Protein AF-A0A089P8V4-F1 (afdb_monomer)

pLDDT: mean 79.07, std 13.28, range [44.16, 95.5]

Solvent-accessible surface area (backbone atoms only — not comparable to full-atom values): 4521 Å² total; per-residue (Å²): 143,79,57,78,85,42,39,57,75,77,39,43,69,62,46,50,53,53,52,50,50,53,50,50,45,49,52,50,27,52,51,35,49,75,70,69,41,87,58,23,66,56,54,42,52,49,57,67,45,44,66,56,53,49,40,46,76,73,64,48,68,61,51,79,73,35,64,64,60,46,50,51,54,59,62,72,75,108

Sequence (78 aa):
MGNTLRWPVLKPKEFFSLHAYFSIIYLITFTLSKYDVSQSNLVFTLGILAPLLIAIGQGLPIDCLDMESSLLKELKTK

Structure (mmCIF, N/CA/C/O backbone):
data_AF-A0A089P8V4-F1
#
_entry.id   AF-A0A089P8V4-F1
#
loop_
_atom_site.group_PDB
_atom_site.id
_atom_site.type_symbol
_atom_site.label_atom_id
_atom_site.label_alt_id
_atom_site.label_comp_id
_atom_site.label_asym_id
_atom_site.label_entity_id
_atom_site.label_seq_id
_atom_site.pdbx_PDB_ins_code
_atom_site.Cartn_x
_atom_site.Cartn_y
_atom_site.Cartn_z
_atom_site.occupancy
_atom_site.B_iso_or_equiv
_atom_site.auth_seq_id
_atom_site.auth_comp_id
_atom_site.auth_asym_id
_atom_site.auth_atom_id
_atom_site.pdbx_PDB_model_num
ATOM 1 N N . MET A 1 1 ? -11.391 -14.302 14.767 1.00 44.16 1 MET A N 1
ATOM 2 C CA . MET A 1 1 ? -11.124 -14.195 13.312 1.00 44.16 1 MET A CA 1
ATOM 3 C C . MET A 1 1 ? -12.418 -13.860 12.560 1.00 44.16 1 MET A C 1
ATOM 5 O O . MET A 1 1 ? -13.055 -14.752 12.025 1.00 44.16 1 MET A O 1
ATOM 9 N N . GLY A 1 2 ? -12.856 -12.593 12.567 1.00 51.16 2 GLY A N 1
ATOM 10 C CA . GLY A 1 2 ? -14.143 -12.199 11.957 1.00 51.16 2 GLY A CA 1
ATOM 11 C C . GLY A 1 2 ? -14.279 -10.720 11.566 1.00 51.16 2 GLY A C 1
ATOM 12 O O . GLY A 1 2 ? -15.395 -10.260 11.350 1.00 51.16 2 GLY A O 1
ATOM 13 N N . ASN A 1 3 ? -13.173 -9.968 11.488 1.00 58.47 3 ASN A N 1
ATOM 14 C CA . ASN A 1 3 ? -13.208 -8.520 11.223 1.00 58.47 3 ASN A CA 1
ATOM 15 C C . ASN A 1 3 ? -12.830 -8.133 9.785 1.00 58.47 3 ASN A C 1
ATOM 17 O O . ASN A 1 3 ? -13.367 -7.154 9.276 1.00 58.47 3 ASN A O 1
ATOM 21 N N 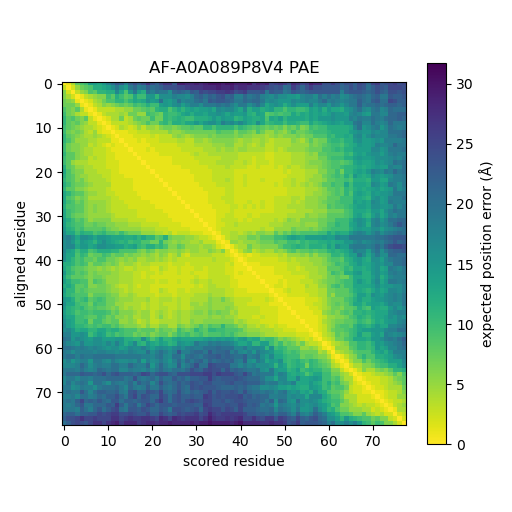. THR A 1 4 ? -11.988 -8.904 9.089 1.00 57.16 4 THR A N 1
ATOM 22 C CA . THR A 1 4 ? -11.505 -8.525 7.745 1.00 57.16 4 THR A CA 1
ATOM 23 C C . THR A 1 4 ? -12.612 -8.559 6.687 1.00 57.16 4 THR A C 1
ATOM 25 O O . THR A 1 4 ? -12.707 -7.648 5.874 1.00 57.16 4 THR A O 1
ATOM 28 N N . LEU A 1 5 ? -13.517 -9.546 6.751 1.00 61.12 5 LEU A N 1
ATOM 29 C CA . LEU A 1 5 ? -14.688 -9.628 5.862 1.00 61.12 5 LEU A CA 1
ATOM 30 C C . LEU A 1 5 ? -15.766 -8.577 6.179 1.00 61.12 5 LEU A C 1
ATOM 32 O O . LEU A 1 5 ? -16.587 -8.262 5.324 1.00 61.12 5 LEU A O 1
ATOM 36 N N . ARG A 1 6 ? -15.771 -8.015 7.396 1.00 64.94 6 ARG A N 1
ATOM 37 C CA . ARG A 1 6 ? -16.731 -6.977 7.806 1.00 64.94 6 ARG A CA 1
ATOM 38 C C . ARG A 1 6 ? -16.268 -5.565 7.476 1.00 64.94 6 ARG A C 1
ATOM 40 O O . ARG A 1 6 ? -17.102 -4.673 7.362 1.00 64.94 6 ARG A O 1
ATOM 47 N N . TRP A 1 7 ? -14.967 -5.349 7.314 1.00 66.44 7 TRP A N 1
ATOM 48 C CA . TRP A 1 7 ? -14.403 -4.032 7.037 1.00 66.44 7 TRP A CA 1
ATOM 49 C C . TRP A 1 7 ? -14.957 -3.346 5.771 1.00 66.44 7 TRP A C 1
ATOM 51 O O . TRP A 1 7 ? -15.363 -2.187 5.891 1.00 66.44 7 TRP A O 1
ATOM 61 N N . PRO A 1 8 ? -15.104 -4.023 4.607 1.00 68.31 8 PRO A N 1
ATOM 62 C CA . PRO A 1 8 ? -15.716 -3.392 3.433 1.00 68.31 8 PRO A CA 1
ATOM 63 C C . PRO A 1 8 ? -17.178 -2.979 3.660 1.00 68.31 8 PRO A C 1
ATOM 65 O O . PRO A 1 8 ? -17.642 -2.032 3.036 1.00 68.31 8 PRO A O 1
ATOM 68 N N . VAL A 1 9 ? -17.896 -3.642 4.574 1.00 70.75 9 VAL A N 1
ATOM 69 C CA . VAL A 1 9 ? -19.301 -3.337 4.898 1.00 70.75 9 VAL A CA 1
ATOM 70 C C . VAL A 1 9 ? -19.413 -2.222 5.942 1.00 70.75 9 VAL A C 1
ATOM 72 O O . VAL A 1 9 ? -20.264 -1.348 5.825 1.00 70.75 9 VAL A O 1
ATOM 75 N N . LEU A 1 10 ? -18.550 -2.228 6.960 1.00 77.81 10 LEU A N 1
ATOM 76 C CA . LEU A 1 10 ? -18.583 -1.258 8.059 1.00 77.81 10 LEU A CA 1
ATOM 77 C C . LEU A 1 10 ? -17.992 0.100 7.667 1.00 77.81 10 LEU A C 1
ATOM 79 O O . LEU A 1 10 ? -18.470 1.135 8.128 1.00 77.81 10 LEU A O 1
ATOM 83 N N . LYS A 1 11 ? -16.934 0.101 6.850 1.00 78.94 11 LYS A N 1
ATOM 84 C CA . LYS A 1 11 ? -16.151 1.291 6.492 1.00 78.94 11 LYS A CA 1
ATOM 85 C C . LYS A 1 11 ? -15.741 1.257 5.011 1.00 78.94 11 LYS A C 1
ATOM 87 O O . LYS A 1 11 ? -14.551 1.266 4.694 1.00 78.94 11 LYS A O 1
ATOM 92 N N . PRO A 1 12 ? -16.707 1.263 4.076 1.00 82.50 12 PRO A N 1
ATOM 93 C CA . PRO A 1 12 ? -16.438 1.081 2.648 1.00 82.50 12 PRO A CA 1
ATOM 94 C C . PRO A 1 12 ? -15.484 2.138 2.083 1.00 82.50 12 PRO A C 1
ATOM 96 O O . PRO A 1 12 ? -14.574 1.815 1.328 1.00 82.50 12 PRO A O 1
ATOM 99 N N . LYS A 1 13 ? -15.639 3.407 2.479 1.00 84.75 13 LYS A N 1
ATOM 100 C CA . LYS A 1 13 ? -14.786 4.501 1.990 1.00 84.75 13 LYS A CA 1
ATOM 101 C C . LYS A 1 13 ? -13.320 4.325 2.398 1.00 84.75 13 LYS A C 1
ATOM 103 O O . LYS A 1 13 ? -12.433 4.525 1.574 1.00 84.75 13 LYS A O 1
ATOM 108 N N . GLU A 1 14 ? -13.071 3.941 3.648 1.00 84.88 14 GLU A N 1
ATOM 109 C CA . GLU A 1 14 ? -11.719 3.703 4.173 1.00 84.88 14 GLU A CA 1
ATOM 110 C C . GLU A 1 14 ? -11.091 2.475 3.498 1.00 84.88 14 GLU A C 1
ATOM 112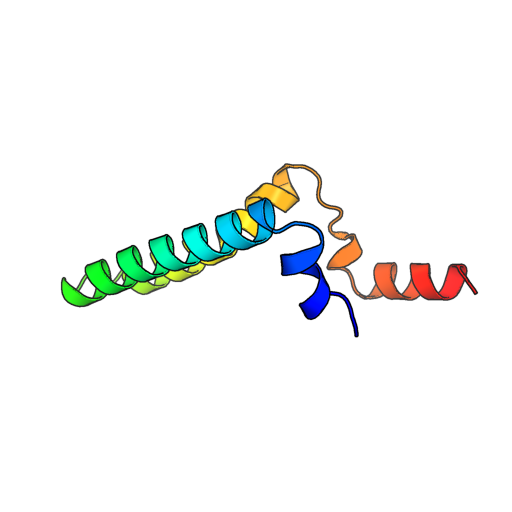 O O . GLU A 1 14 ? -9.944 2.532 3.055 1.00 84.88 14 GLU A O 1
ATOM 117 N N . PHE A 1 15 ? -11.882 1.411 3.315 1.00 85.06 15 PHE A N 1
ATOM 118 C CA . PHE A 1 15 ? -11.484 0.215 2.575 1.00 85.06 15 PHE A CA 1
ATOM 119 C C . PHE A 1 15 ? -11.050 0.552 1.142 1.00 85.06 15 PHE A C 1
ATOM 121 O O . PHE A 1 15 ? -9.930 0.228 0.743 1.00 85.06 15 PHE A O 1
ATOM 128 N N . PHE A 1 16 ? -11.905 1.238 0.375 1.00 88.56 16 PHE A N 1
ATOM 129 C CA . PHE A 1 16 ? -11.607 1.611 -1.009 1.00 88.56 16 PHE A CA 1
ATOM 130 C C . PHE A 1 16 ? -10.420 2.566 -1.103 1.00 88.56 16 PHE A C 1
ATOM 132 O O . PHE A 1 16 ? -9.584 2.395 -1.984 1.00 88.56 16 PHE A O 1
ATOM 139 N N . SER A 1 17 ? -10.305 3.533 -0.189 1.00 88.81 17 SER A N 1
ATOM 140 C CA . SER A 1 17 ? -9.179 4.470 -0.167 1.00 88.81 17 SER A CA 1
ATOM 141 C C . SER A 1 17 ? -7.841 3.750 0.016 1.00 88.81 17 SER A C 1
ATOM 143 O O . SER A 1 17 ? -6.881 4.055 -0.689 1.00 88.81 17 SER A O 1
ATOM 145 N N . LEU A 1 18 ? -7.773 2.778 0.930 1.00 88.00 18 LEU A N 1
ATOM 146 C CA . LEU A 1 18 ? -6.557 2.004 1.187 1.00 88.00 18 LEU A CA 1
ATOM 147 C C . LEU A 1 18 ? -6.192 1.095 0.001 1.00 88.00 18 LEU A C 1
ATOM 149 O O . LEU A 1 18 ? -5.034 1.031 -0.404 1.00 88.00 18 LEU A O 1
ATOM 153 N N . HIS A 1 19 ? -7.180 0.438 -0.609 1.00 88.69 19 HIS A N 1
ATOM 154 C CA . HIS A 1 19 ? -6.939 -0.421 -1.773 1.00 88.69 19 HIS A CA 1
ATOM 155 C C . HIS A 1 19 ? -6.571 0.382 -3.026 1.00 88.69 19 HIS A C 1
ATOM 157 O O . HIS A 1 19 ? -5.700 -0.037 -3.790 1.00 88.69 19 HIS A O 1
ATOM 163 N N . ALA A 1 20 ? -7.180 1.554 -3.226 1.00 93.75 20 ALA A N 1
ATOM 164 C CA . ALA A 1 20 ? -6.797 2.476 -4.289 1.00 93.75 20 ALA A CA 1
ATOM 165 C C . ALA A 1 20 ? -5.354 2.960 -4.100 1.00 93.75 20 ALA A C 1
ATOM 167 O O . ALA A 1 20 ? -4.578 2.945 -5.052 1.00 93.75 20 ALA A O 1
ATOM 168 N N . TYR A 1 21 ? -4.966 3.301 -2.866 1.00 93.56 21 TYR A N 1
ATOM 169 C CA . TYR A 1 21 ? -3.590 3.665 -2.535 1.00 93.56 21 TYR A CA 1
ATOM 170 C C . TYR A 1 21 ? -2.592 2.556 -2.902 1.00 93.56 21 TYR A C 1
ATOM 172 O O . TYR A 1 21 ? 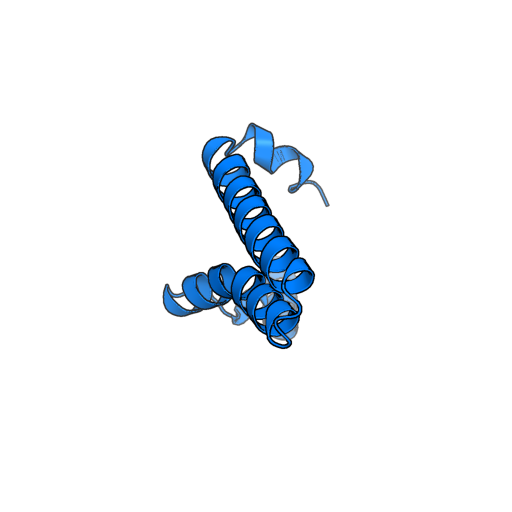-1.643 2.811 -3.644 1.00 93.56 21 TYR A O 1
ATOM 180 N N . PHE A 1 22 ? -2.828 1.312 -2.472 1.00 92.56 22 PHE A N 1
ATOM 181 C CA . PHE A 1 22 ? -1.946 0.194 -2.828 1.00 92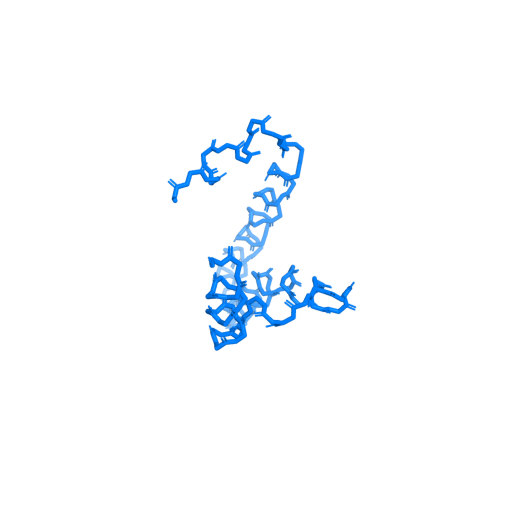.56 22 PHE A CA 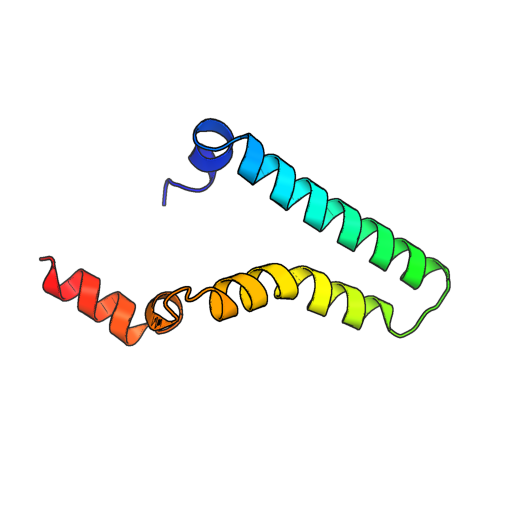1
ATOM 182 C C . PHE A 1 22 ? -1.907 -0.084 -4.330 1.00 92.56 22 PHE A C 1
ATOM 184 O O . PHE A 1 22 ? -0.842 -0.381 -4.869 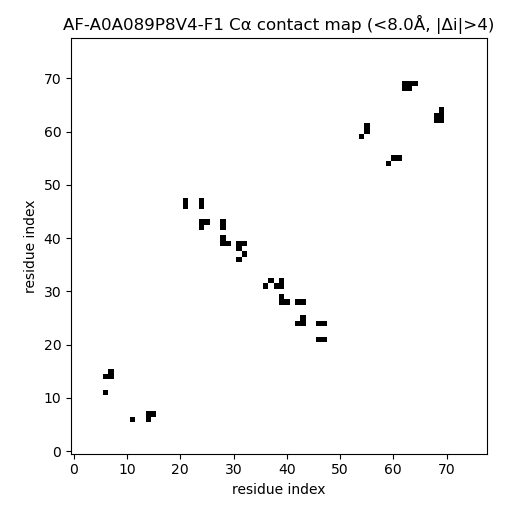1.00 92.56 22 PHE A O 1
ATOM 191 N N . SER A 1 23 ? -3.038 0.069 -5.019 1.00 94.31 23 SER A N 1
ATOM 192 C CA . SER A 1 23 ? -3.097 -0.070 -6.476 1.00 94.31 23 SER A CA 1
ATOM 193 C C . SER A 1 23 ? -2.227 0.981 -7.173 1.00 94.31 23 SER A C 1
ATOM 195 O O . SER A 1 23 ? -1.505 0.655 -8.111 1.00 94.31 23 SER A O 1
ATOM 197 N N . ILE A 1 24 ? -2.231 2.228 -6.689 1.00 95.50 24 ILE A N 1
ATOM 198 C CA . ILE A 1 24 ? -1.384 3.306 -7.218 1.00 95.50 24 ILE A CA 1
ATOM 199 C C . ILE A 1 24 ? 0.100 3.000 -6.985 1.00 95.50 24 ILE A C 1
ATOM 201 O O . ILE A 1 24 ? 0.882 3.083 -7.930 1.00 95.50 24 ILE A O 1
ATOM 205 N N . ILE A 1 25 ? 0.490 2.601 -5.768 1.00 94.19 25 ILE A N 1
ATOM 206 C CA . ILE A 1 25 ? 1.880 2.216 -5.468 1.00 94.19 25 ILE A CA 1
ATOM 207 C C . ILE A 1 25 ? 2.333 1.074 -6.380 1.00 94.19 25 ILE A C 1
ATOM 209 O O . ILE A 1 25 ? 3.413 1.149 -6.962 1.00 94.19 25 ILE A O 1
ATOM 213 N N . TYR A 1 26 ? 1.490 0.059 -6.573 1.00 93.00 26 TYR A N 1
ATOM 214 C CA . TYR A 1 26 ? 1.788 -1.049 -7.473 1.00 93.00 26 TYR A CA 1
ATOM 215 C C . TYR A 1 26 ? 1.994 -0.585 -8.920 1.00 93.00 26 TYR A C 1
ATOM 217 O O . TYR A 1 26 ? 2.981 -0.971 -9.541 1.00 93.00 26 TYR A O 1
ATOM 225 N N . LEU A 1 27 ? 1.114 0.269 -9.453 1.00 94.94 27 LEU A N 1
ATOM 226 C CA . LEU A 1 27 ? 1.245 0.800 -10.815 1.00 94.94 27 LEU A CA 1
ATOM 227 C C . LEU A 1 27 ? 2.522 1.628 -10.992 1.00 94.94 27 LEU A C 1
ATOM 229 O O . LEU A 1 27 ? 3.201 1.496 -12.013 1.00 94.94 27 LEU A O 1
ATOM 233 N N . ILE A 1 28 ? 2.876 2.443 -9.996 1.00 92.81 28 ILE A N 1
ATOM 234 C CA . ILE A 1 28 ? 4.124 3.212 -9.980 1.00 92.81 28 ILE A CA 1
ATOM 235 C C . ILE A 1 28 ? 5.315 2.251 -10.000 1.00 92.81 2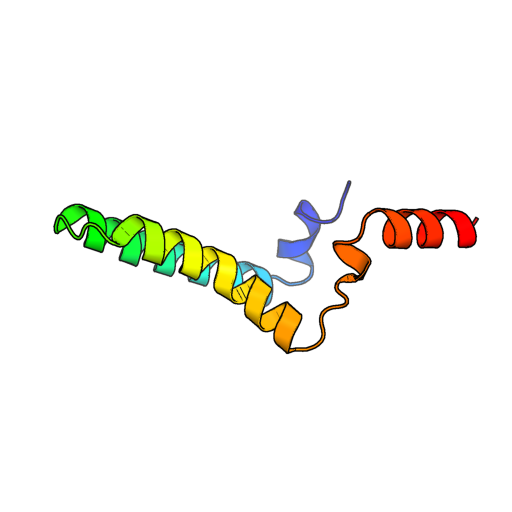8 ILE A C 1
ATOM 237 O O . ILE A 1 28 ? 6.124 2.304 -10.924 1.00 92.81 28 ILE A O 1
ATOM 241 N N . THR A 1 29 ? 5.399 1.321 -9.047 1.00 92.50 29 THR A N 1
ATOM 242 C CA . THR A 1 29 ? 6.476 0.321 -8.974 1.00 92.50 29 THR A CA 1
ATOM 243 C C . THR A 1 29 ? 6.596 -0.490 -10.262 1.00 92.50 29 THR A C 1
ATOM 245 O O . THR A 1 29 ? 7.704 -0.673 -10.765 1.00 92.50 29 THR A O 1
ATOM 248 N N . PHE A 1 30 ? 5.475 -0.957 -10.816 1.00 92.19 30 PHE A N 1
ATOM 249 C CA . PHE A 1 30 ? 5.441 -1.718 -12.061 1.00 92.19 30 PHE A CA 1
ATOM 250 C C . PHE A 1 30 ? 6.013 -0.904 -13.222 1.00 92.19 30 PHE A C 1
ATOM 252 O O . PHE A 1 30 ? 6.843 -1.399 -13.981 1.00 92.19 30 PHE A O 1
ATOM 259 N N . THR A 1 31 ? 5.622 0.366 -13.322 1.00 93.31 31 THR A N 1
ATOM 260 C CA . THR A 1 31 ? 6.129 1.281 -14.346 1.00 93.31 31 THR A CA 1
ATOM 261 C C . THR A 1 31 ? 7.632 1.507 -14.179 1.00 93.31 31 THR A C 1
ATOM 263 O O . THR A 1 31 ? 8.377 1.343 -15.140 1.00 93.31 31 THR A O 1
ATOM 266 N N . LEU A 1 32 ? 8.116 1.786 -12.962 1.00 91.38 32 LEU A N 1
ATOM 267 C CA . LEU A 1 32 ? 9.554 1.933 -12.693 1.00 91.38 32 LEU A CA 1
ATOM 268 C C . LEU A 1 32 ? 10.345 0.666 -13.045 1.00 91.38 32 LEU A C 1
ATOM 270 O O . LEU A 1 32 ? 11.429 0.760 -13.614 1.00 91.38 32 LEU A O 1
ATOM 274 N N . SER A 1 33 ? 9.797 -0.510 -12.737 1.00 90.06 33 SER A N 1
ATOM 275 C CA . SER A 1 33 ? 10.408 -1.791 -13.094 1.00 90.06 33 SER A CA 1
ATOM 276 C C . SER A 1 33 ? 10.483 -1.983 -14.612 1.00 90.06 33 SER A C 1
ATOM 278 O O . SER A 1 33 ? 11.485 -2.486 -15.110 1.00 90.06 33 SER A O 1
ATOM 280 N N . LYS A 1 34 ? 9.473 -1.528 -15.367 1.00 91.94 34 LYS A N 1
ATOM 281 C CA . LYS A 1 34 ? 9.478 -1.568 -16.840 1.00 91.94 34 LYS A CA 1
ATOM 282 C C . LYS A 1 34 ? 10.517 -0.646 -17.477 1.00 91.94 34 LYS A C 1
ATOM 284 O O . LYS A 1 34 ? 10.994 -0.964 -18.560 1.00 91.94 34 LYS A O 1
ATOM 289 N N . TYR A 1 35 ? 10.868 0.455 -16.817 1.00 92.19 35 TYR A N 1
ATOM 290 C CA . TYR A 1 35 ? 11.924 1.375 -17.251 1.00 92.19 35 TYR A CA 1
ATOM 291 C C . TYR A 1 35 ? 13.311 1.027 -16.676 1.00 92.19 35 TYR A C 1
ATOM 293 O O . TYR A 1 35 ? 14.205 1.867 -16.716 1.00 92.19 35 TYR A O 1
ATOM 301 N N . ASP A 1 36 ? 13.491 -0.186 -16.137 1.00 85.25 36 ASP A N 1
ATOM 302 C CA . ASP A 1 36 ? 14.759 -0.685 -15.575 1.00 85.25 36 ASP A CA 1
ATOM 303 C C . ASP A 1 36 ? 15.330 0.190 -14.437 1.00 85.25 36 ASP A C 1
ATOM 305 O O . ASP A 1 36 ? 16.533 0.282 -14.192 1.00 85.25 36 ASP A O 1
ATOM 309 N N . VAL A 1 37 ? 14.446 0.861 -13.691 1.00 87.19 37 VAL A N 1
ATOM 310 C CA . VAL A 1 37 ? 14.854 1.637 -12.520 1.00 87.19 37 VAL A CA 1
ATOM 311 C C . VAL A 1 37 ? 15.131 0.672 -11.365 1.00 87.19 37 VAL A C 1
ATOM 313 O O . VAL A 1 37 ? 14.208 0.087 -10.785 1.00 87.19 37 VAL A O 1
ATOM 316 N N . SER A 1 38 ? 16.406 0.545 -10.980 1.00 85.81 38 SER A N 1
ATOM 317 C CA . SER A 1 38 ? 16.848 -0.424 -9.959 1.00 85.81 38 SER A CA 1
ATOM 318 C C . SER A 1 38 ? 16.218 -0.217 -8.573 1.00 85.81 38 SER A C 1
ATOM 320 O O . SER A 1 38 ? 16.140 -1.145 -7.773 1.00 85.81 38 SER A O 1
ATOM 322 N N . GLN A 1 39 ? 15.708 0.986 -8.298 1.00 89.19 39 GLN A N 1
ATOM 323 C CA . GLN A 1 39 ? 15.099 1.364 -7.018 1.00 89.19 39 GLN A CA 1
ATOM 324 C C . GLN A 1 39 ? 13.602 1.019 -6.909 1.00 89.19 39 GLN A C 1
ATOM 326 O O . GLN A 1 39 ? 12.971 1.330 -5.900 1.00 89.19 39 GLN A O 1
ATOM 331 N N . SER A 1 40 ? 13.007 0.372 -7.916 1.00 86.38 40 SER A N 1
ATOM 332 C CA . SER A 1 40 ? 11.579 0.003 -7.927 1.00 86.38 40 SER A CA 1
ATOM 333 C C . SER A 1 40 ? 11.145 -0.805 -6.690 1.00 86.38 40 SER A C 1
ATOM 335 O O . SER A 1 40 ? 10.097 -0.520 -6.106 1.00 86.38 40 SER A O 1
ATOM 337 N N . ASN A 1 41 ? 11.980 -1.737 -6.220 1.00 88.12 41 ASN A N 1
ATOM 338 C CA . ASN A 1 41 ? 11.726 -2.527 -5.006 1.00 88.12 41 ASN A CA 1
ATOM 339 C C . ASN A 1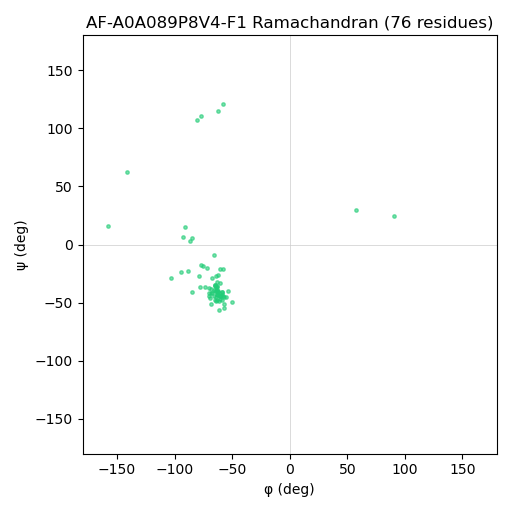 41 ? 11.709 -1.676 -3.727 1.00 88.12 41 ASN A C 1
ATOM 341 O O . ASN A 1 41 ? 10.936 -1.936 -2.801 1.00 88.12 41 ASN A O 1
ATOM 345 N N . LEU A 1 42 ? 12.545 -0.638 -3.679 1.00 89.81 42 LEU A N 1
ATOM 346 C CA . LEU A 1 42 ? 12.613 0.284 -2.550 1.00 89.81 42 LEU A CA 1
ATOM 347 C C . LEU A 1 42 ? 11.348 1.149 -2.506 1.00 89.81 42 LEU A C 1
ATOM 349 O O . LEU A 1 42 ? 10.723 1.267 -1.453 1.00 89.81 42 LEU A O 1
ATOM 353 N N . VAL A 1 43 ? 10.911 1.660 -3.662 1.00 89.62 43 VAL A N 1
ATOM 354 C CA . VAL A 1 43 ? 9.644 2.400 -3.804 1.00 89.62 43 VAL A CA 1
ATOM 355 C C . VAL A 1 43 ? 8.450 1.546 -3.376 1.00 89.62 43 VAL A C 1
ATOM 357 O O . VAL A 1 43 ? 7.584 2.032 -2.654 1.00 89.62 43 VAL A O 1
ATOM 360 N N . PHE A 1 44 ? 8.424 0.267 -3.754 1.00 90.62 44 PHE A N 1
ATOM 361 C CA . PHE A 1 44 ? 7.373 -0.660 -3.330 1.00 90.62 44 PHE A CA 1
ATOM 362 C C . PHE A 1 44 ? 7.343 -0.845 -1.810 1.00 90.62 44 PHE A C 1
ATOM 364 O O . PHE A 1 44 ? 6.296 -0.713 -1.177 1.00 90.62 44 PHE A O 1
ATOM 371 N N . THR A 1 45 ? 8.511 -1.106 -1.220 1.00 91.12 45 THR A N 1
ATOM 372 C CA . THR A 1 45 ? 8.651 -1.373 0.215 1.00 91.12 45 THR A CA 1
ATOM 373 C C . THR A 1 45 ? 8.255 -0.151 1.039 1.00 91.12 45 THR A C 1
ATOM 375 O O . THR A 1 45 ? 7.437 -0.260 1.950 1.00 91.12 45 THR A O 1
ATOM 378 N N . LEU A 1 46 ? 8.773 1.031 0.687 1.00 91.81 46 LEU A N 1
ATOM 379 C CA . LEU A 1 46 ? 8.410 2.279 1.358 1.00 91.81 46 LEU A CA 1
ATOM 380 C C . LEU A 1 46 ? 6.943 2.644 1.132 1.00 91.81 46 LEU A C 1
ATOM 382 O O . LEU A 1 46 ? 6.290 3.091 2.068 1.00 91.81 46 LEU A O 1
ATOM 386 N N . GLY A 1 47 ? 6.411 2.431 -0.073 1.00 90.69 47 GLY A N 1
ATOM 387 C CA . GLY A 1 47 ? 5.014 2.720 -0.390 1.00 90.69 47 GLY A CA 1
ATOM 388 C C . GLY A 1 47 ? 4.037 1.874 0.427 1.00 90.69 47 GLY A C 1
ATOM 389 O O . GLY A 1 47 ? 3.036 2.387 0.910 1.00 90.69 47 GLY A O 1
ATOM 390 N N . ILE A 1 48 ? 4.338 0.596 0.660 1.00 91.31 48 ILE A N 1
ATOM 391 C CA . ILE A 1 48 ? 3.502 -0.253 1.522 1.00 91.31 48 ILE A CA 1
ATOM 392 C C . ILE A 1 48 ? 3.683 0.099 3.003 1.00 91.31 48 ILE A C 1
ATOM 394 O O . ILE A 1 48 ? 2.717 0.063 3.764 1.00 91.31 48 ILE A O 1
ATOM 398 N N . LEU A 1 49 ? 4.900 0.457 3.418 1.00 89.12 49 LEU A N 1
ATOM 399 C CA . LEU A 1 49 ? 5.224 0.736 4.818 1.00 89.12 49 LEU A CA 1
ATOM 400 C C . LEU A 1 49 ? 4.777 2.136 5.283 1.00 89.12 49 LEU A C 1
ATOM 402 O O . LEU A 1 49 ? 4.493 2.332 6.463 1.00 89.12 49 LEU A O 1
ATOM 406 N N . ALA A 1 50 ? 4.673 3.107 4.375 1.00 88.50 50 ALA A N 1
ATOM 407 C CA . ALA A 1 50 ? 4.285 4.488 4.661 1.00 88.50 50 ALA A CA 1
ATOM 408 C C . ALA A 1 50 ? 2.997 4.642 5.497 1.00 88.50 50 ALA A C 1
ATOM 410 O O . ALA A 1 50 ? 3.049 5.354 6.500 1.00 88.50 50 ALA A O 1
ATOM 411 N N . PRO A 1 51 ? 1.856 3.994 5.179 1.00 85.00 51 PRO A N 1
ATOM 412 C CA . PRO A 1 51 ? 0.653 4.106 6.007 1.00 85.00 51 PRO A CA 1
ATOM 413 C C . PRO A 1 51 ? 0.863 3.605 7.443 1.00 85.00 51 PRO A C 1
ATOM 415 O O . PRO A 1 51 ? 0.297 4.181 8.370 1.00 85.00 51 PRO A O 1
ATOM 418 N N . LEU A 1 52 ? 1.713 2.591 7.649 1.00 83.44 52 LEU A N 1
ATOM 419 C CA . LEU A 1 52 ? 2.066 2.114 8.986 1.00 83.44 52 LEU A CA 1
ATOM 420 C C . LEU A 1 52 ? 2.918 3.148 9.735 1.00 83.44 52 LEU A C 1
ATOM 422 O O . LEU A 1 52 ? 2.624 3.465 10.883 1.00 83.44 52 LEU A O 1
ATOM 426 N N . LEU A 1 53 ? 3.933 3.716 9.078 1.00 83.56 53 LEU A N 1
ATOM 427 C CA . LEU A 1 53 ? 4.796 4.752 9.661 1.00 83.56 53 LEU A CA 1
ATOM 428 C C . LEU A 1 53 ? 4.014 6.020 10.023 1.00 83.56 53 LEU A C 1
ATOM 430 O O . LEU A 1 53 ? 4.243 6.599 11.082 1.00 83.56 53 LEU A O 1
ATOM 434 N N . ILE A 1 54 ? 3.067 6.430 9.174 1.00 84.44 54 ILE A N 1
ATOM 435 C CA . ILE A 1 54 ? 2.177 7.566 9.445 1.00 84.44 54 ILE A CA 1
ATOM 436 C C . ILE A 1 54 ? 1.294 7.265 10.653 1.00 84.44 54 ILE A C 1
ATOM 438 O O . ILE A 1 54 ? 1.182 8.109 11.537 1.00 84.44 54 ILE A O 1
ATOM 442 N N . ALA A 1 55 ? 0.706 6.068 10.727 1.00 80.94 55 ALA A N 1
ATOM 443 C CA . ALA A 1 55 ? -0.116 5.684 11.867 1.00 80.94 55 ALA A CA 1
ATOM 444 C C . ALA A 1 55 ? 0.697 5.699 13.174 1.00 80.94 55 ALA A C 1
ATOM 446 O O . ALA A 1 55 ? 0.246 6.274 14.162 1.00 80.94 55 ALA A O 1
ATOM 447 N N . ILE A 1 56 ? 1.922 5.160 13.164 1.00 81.69 56 ILE A N 1
ATOM 448 C CA . ILE A 1 56 ? 2.848 5.222 14.307 1.00 81.69 56 ILE A CA 1
ATOM 449 C C . ILE A 1 56 ? 3.138 6.683 14.688 1.00 81.69 56 ILE A C 1
ATOM 451 O O . ILE A 1 56 ? 3.010 7.049 15.854 1.00 81.69 56 ILE A O 1
ATOM 455 N N . GLY A 1 57 ? 3.453 7.544 13.714 1.00 79.50 57 GLY A N 1
ATOM 456 C CA . GLY A 1 57 ? 3.704 8.971 13.949 1.00 79.50 57 GLY A CA 1
ATOM 457 C C . GLY A 1 57 ? 2.487 9.745 14.473 1.00 79.50 57 GLY A C 1
ATOM 458 O O . GLY A 1 57 ? 2.645 10.731 15.185 1.00 79.50 57 GLY A O 1
ATOM 459 N N . GLN A 1 58 ? 1.273 9.284 14.166 1.00 79.50 58 GLN A N 1
ATOM 460 C CA . GLN A 1 58 ? 0.011 9.841 14.667 1.00 79.50 58 GLN A CA 1
ATOM 461 C C . GLN A 1 58 ? -0.397 9.289 16.043 1.00 79.50 58 GLN A C 1
ATOM 463 O O . GLN A 1 58 ? -1.475 9.620 16.537 1.00 79.50 58 GLN A O 1
ATOM 468 N N . GLY A 1 59 ? 0.457 8.484 16.682 1.00 69.69 59 GLY A N 1
ATOM 469 C CA . GLY A 1 59 ? 0.222 7.958 18.025 1.00 69.69 59 GLY A CA 1
ATOM 470 C C . GLY A 1 59 ? -0.498 6.613 18.052 1.00 69.69 59 GLY A C 1
ATOM 471 O O . GLY A 1 59 ? -1.142 6.297 19.052 1.00 69.69 59 GLY A O 1
ATOM 472 N N . LEU A 1 60 ? -0.411 5.811 16.981 1.00 69.62 60 LEU A N 1
ATOM 473 C CA . LEU A 1 60 ? -0.851 4.418 17.034 1.00 69.62 60 LEU A CA 1
ATOM 474 C C . LEU A 1 60 ? -0.056 3.700 18.141 1.00 69.62 60 LEU A C 1
ATOM 476 O O . LEU A 1 60 ? 1.176 3.676 18.069 1.00 69.62 60 LEU A O 1
ATOM 480 N N . PRO A 1 61 ? -0.724 3.125 19.159 1.00 63.22 61 PRO A N 1
ATOM 481 C CA . PRO A 1 61 ? -0.033 2.442 20.238 1.00 63.22 61 PRO A CA 1
ATOM 482 C C . PRO A 1 61 ? 0.739 1.255 19.665 1.00 63.22 61 PRO A C 1
ATOM 484 O O . PRO A 1 61 ? 0.163 0.292 19.156 1.00 63.22 61 PRO A O 1
ATOM 487 N N . ILE A 1 62 ? 2.065 1.331 19.753 1.00 63.12 62 ILE A N 1
ATOM 488 C CA . ILE A 1 62 ? 2.970 0.238 19.385 1.00 63.12 62 ILE A CA 1
ATOM 489 C C . ILE A 1 62 ? 2.814 -0.974 20.313 1.00 63.12 62 ILE A C 1
ATOM 491 O O . ILE A 1 62 ? 3.298 -2.049 19.981 1.00 63.12 62 ILE A O 1
ATOM 495 N N . ASP A 1 63 ? 2.066 -0.844 21.411 1.00 57.59 63 ASP A N 1
ATOM 496 C CA . ASP A 1 63 ? 1.656 -1.954 22.281 1.00 57.59 63 ASP A CA 1
ATOM 497 C C . ASP A 1 63 ? 0.855 -3.028 21.516 1.00 57.59 63 ASP A C 1
ATOM 499 O O . ASP A 1 63 ? 0.790 -4.180 21.925 1.00 57.59 63 ASP A O 1
ATOM 503 N N . CYS A 1 64 ? 0.254 -2.685 20.367 1.00 58.12 64 CYS A N 1
ATOM 504 C CA . CYS A 1 64 ? -0.372 -3.664 19.470 1.00 58.12 64 CYS A CA 1
ATOM 505 C C . CYS A 1 64 ? 0.642 -4.491 18.654 1.00 58.12 64 CYS A C 1
ATOM 507 O O . CYS A 1 64 ? 0.276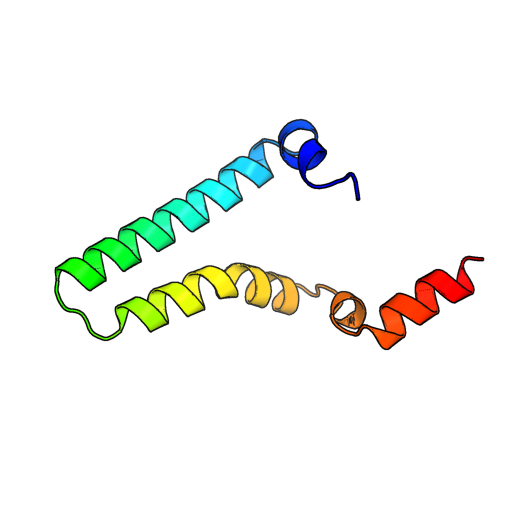 -5.516 18.081 1.00 58.12 64 CYS A O 1
ATOM 509 N N . LEU A 1 65 ? 1.883 -4.014 18.539 1.00 58.06 65 LEU A N 1
ATOM 510 C CA . LEU A 1 65 ? 3.008 -4.712 17.907 1.00 58.06 65 LEU A CA 1
ATOM 511 C C . LEU A 1 65 ? 3.847 -5.469 18.943 1.00 58.06 65 LEU A C 1
ATOM 513 O O . LEU A 1 65 ? 4.516 -6.438 18.587 1.00 58.06 65 LEU A O 1
ATOM 517 N N . ASP A 1 66 ? 3.795 -5.046 20.207 1.00 66.06 66 ASP A N 1
ATOM 518 C CA . ASP A 1 66 ? 4.387 -5.769 21.320 1.00 66.06 66 ASP A CA 1
ATOM 519 C C . ASP A 1 66 ? 3.468 -6.917 21.769 1.00 66.06 66 ASP A C 1
ATOM 521 O O . ASP A 1 66 ? 2.392 -6.742 22.348 1.00 66.06 66 ASP A O 1
ATOM 525 N N . MET A 1 67 ? 3.894 -8.135 21.445 1.00 63.00 67 MET A N 1
ATOM 526 C CA . MET A 1 67 ? 3.120 -9.347 21.701 1.00 63.00 67 MET A CA 1
ATOM 527 C C . MET A 1 67 ? 2.910 -9.576 23.205 1.00 63.00 67 MET A C 1
ATOM 529 O O . MET A 1 67 ? 1.863 -10.087 23.599 1.00 63.00 67 MET A O 1
ATOM 533 N N . GLU A 1 68 ? 3.869 -9.176 24.044 1.00 67.19 68 GLU A N 1
ATOM 534 C CA . GLU A 1 68 ? 3.811 -9.363 25.494 1.00 67.19 68 GLU A CA 1
ATOM 535 C C . GLU A 1 68 ? 2.719 -8.494 26.133 1.00 67.19 68 GLU A C 1
ATOM 537 O O . GLU A 1 68 ? 1.837 -9.016 26.822 1.00 67.19 68 GLU A O 1
ATOM 542 N N . SER A 1 69 ? 2.701 -7.189 25.845 1.00 65.81 69 SER A N 1
ATOM 543 C CA . SER A 1 69 ? 1.645 -6.286 26.324 1.00 65.81 69 SER A CA 1
ATOM 544 C C . SER A 1 69 ? 0.267 -6.626 25.748 1.00 65.81 69 SER A C 1
ATOM 546 O O . SER A 1 69 ? -0.733 -6.563 26.473 1.00 65.81 69 SER A O 1
ATOM 548 N N . SER A 1 70 ? 0.198 -7.070 24.489 1.00 64.38 70 SER A N 1
ATOM 549 C CA . SER A 1 70 ? -1.044 -7.552 23.872 1.00 64.38 70 SER A CA 1
ATOM 550 C C . SER A 1 70 ? -1.603 -8.801 24.571 1.00 64.38 70 SER A C 1
ATOM 552 O O . SER A 1 70 ? -2.804 -8.864 24.842 1.00 64.38 70 SER A O 1
ATOM 554 N N . LEU A 1 71 ? -0.751 -9.770 24.929 1.00 66.94 71 LEU A N 1
ATOM 555 C CA . LEU A 1 71 ? -1.166 -10.971 25.664 1.00 66.94 71 LEU A CA 1
ATOM 556 C C . LEU A 1 71 ? -1.549 -10.667 27.117 1.00 66.94 71 LEU A C 1
ATOM 558 O O . LEU A 1 71 ? -2.559 -11.177 27.600 1.00 66.94 71 LEU A O 1
ATOM 562 N N . LEU A 1 72 ? -0.789 -9.812 27.809 1.00 71.38 72 LEU A N 1
ATOM 563 C CA . LEU A 1 72 ? -1.075 -9.411 29.192 1.00 71.38 72 LEU A CA 1
ATOM 564 C C . LEU A 1 72 ? -2.404 -8.659 29.323 1.00 71.38 72 LEU A C 1
ATOM 566 O O . LEU A 1 72 ? -3.121 -8.833 30.310 1.00 71.38 72 LEU A O 1
ATOM 570 N N . LYS A 1 73 ? -2.762 -7.844 28.326 1.00 68.00 73 LYS A N 1
ATOM 571 C CA . LYS A 1 73 ? -4.039 -7.123 28.292 1.00 68.00 73 LYS A CA 1
ATOM 572 C C . LYS A 1 73 ? -5.231 -8.075 28.179 1.00 68.00 73 LYS A C 1
ATOM 574 O O . LYS A 1 73 ? -6.196 -7.924 28.925 1.00 68.00 73 LYS A O 1
ATOM 579 N N . GLU A 1 74 ? -5.153 -9.076 27.307 1.00 69.25 74 GLU A N 1
ATOM 580 C CA . GLU A 1 74 ? -6.191 -10.109 27.186 1.00 69.25 74 GLU A CA 1
ATOM 581 C C . GLU A 1 74 ? -6.286 -10.964 28.463 1.00 69.25 74 GLU A C 1
ATOM 583 O O . GLU A 1 74 ? -7.385 -11.242 28.939 1.00 69.25 74 GLU A O 1
ATOM 588 N N . LEU A 1 75 ? -5.148 -11.305 29.081 1.00 75.38 75 LEU A N 1
ATOM 589 C CA . LEU A 1 75 ? -5.098 -12.064 30.339 1.00 75.38 75 LEU A CA 1
ATOM 590 C C . LEU A 1 75 ? -5.706 -11.314 31.530 1.00 75.38 75 LEU A C 1
ATOM 592 O O . LEU A 1 75 ? -6.314 -11.941 32.389 1.00 75.38 75 LEU A O 1
ATOM 596 N N . LYS A 1 76 ? -5.557 -9.986 31.587 1.00 67.94 76 LYS A N 1
ATOM 597 C CA . LYS A 1 76 ? -6.093 -9.141 32.669 1.00 67.94 76 LYS A CA 1
ATOM 598 C C . LYS A 1 76 ? -7.601 -8.889 32.555 1.00 67.94 76 LYS A C 1
ATOM 600 O O . LYS A 1 76 ? -8.222 -8.453 33.519 1.00 67.94 76 LYS A O 1
ATOM 605 N N . THR A 1 77 ? -8.180 -9.119 31.377 1.00 63.00 77 THR A N 1
ATOM 606 C CA . THR A 1 77 ? -9.609 -8.881 31.103 1.00 63.00 77 THR A CA 1
ATOM 607 C C . THR A 1 77 ? -10.463 -10.139 31.347 1.00 63.00 77 THR A C 1
ATOM 609 O O . THR A 1 77 ? -11.659 -10.141 31.057 1.00 63.00 77 THR A O 1
ATOM 612 N N . LYS A 1 78 ? -9.861 -11.204 31.892 1.00 48.69 78 LYS A N 1
ATOM 613 C CA . LYS A 1 78 ? -10.511 -12.453 32.297 1.00 48.69 78 LYS A CA 1
ATOM 614 C C . LYS A 1 78 ? -10.444 -12.620 33.811 1.00 48.69 78 LYS A C 1
ATOM 616 O O . LYS A 1 78 ? -11.432 -13.147 34.363 1.00 48.69 78 LYS A O 1
#

Secondary structure (DSSP, 8-state):
--STTTHHHH-HHHHHHHHHHHHHHHHHHHHHHHTT-TTHHHHHHHHHHHHHHHHHHTT--GGGT-HHHHHHHHHHT-

Foldseek 3Di:
DPVPVCCCVVPVPVVVVVVVQLVVLVVVLVVCVVVVNPCSVVSNVCSVCVVVVVCVVVPNPCCVVVPVSVVVVVVVVD

Radius of gyration: 17.1 Å; Cα contacts (8 Å, |Δi|>4): 29; chains: 1; bounding box: 36×24×50 Å

Mean predicted aligned error: 10.34 Å